Protein AF-A0A8S2L135-F1 (afdb_monomer)

Organism: NCBI:txid1234261

Foldseek 3Di:
DLDAAEDEAEEQQAPVLVVPVCNVVVQVCCCVVRVHHYHYHYDPHDPDDDPVVVVVVLLVVQLVVCVVVVDDDDDPVSSVVSSVD

Structure (mmCIF, N/CA/C/O backbone):
data_AF-A0A8S2L135-F1
#
_entry.id  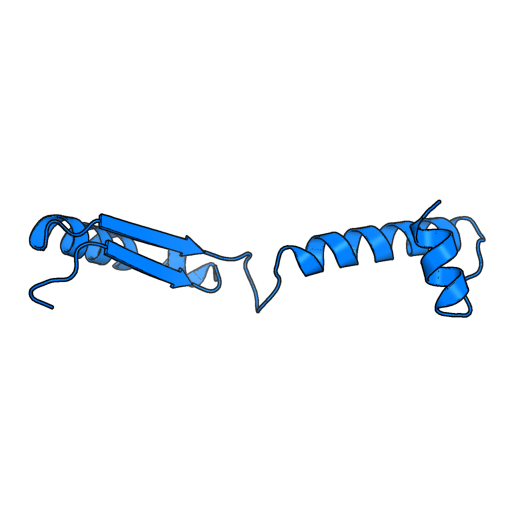 AF-A0A8S2L135-F1
#
loop_
_atom_site.group_PDB
_atom_site.id
_atom_site.type_symbol
_atom_site.label_atom_id
_atom_site.label_alt_id
_atom_site.label_comp_id
_atom_site.label_asym_id
_atom_site.label_entity_id
_atom_site.label_seq_id
_atom_site.pdbx_PDB_ins_code
_atom_site.Cartn_x
_atom_site.Cartn_y
_atom_site.Cartn_z
_atom_site.occupancy
_atom_site.B_iso_or_equiv
_atom_site.auth_seq_id
_atom_site.auth_comp_id
_atom_site.auth_asym_id
_atom_site.auth_atom_id
_atom_site.pdbx_PDB_model_num
ATOM 1 N N . LEU A 1 1 ? -29.428 -5.214 14.923 1.00 63.94 1 LEU A N 1
ATOM 2 C CA . LEU A 1 1 ? -29.285 -6.289 13.922 1.00 63.94 1 LEU A CA 1
ATOM 3 C C . LEU A 1 1 ? -29.369 -7.627 14.651 1.00 63.94 1 LEU A C 1
ATOM 5 O O . LEU A 1 1 ? -28.353 -8.078 15.156 1.00 63.94 1 LEU A O 1
ATOM 9 N N . PRO A 1 2 ? -30.572 -8.193 14.830 1.00 67.81 2 PRO A N 1
ATOM 10 C CA . PRO A 1 2 ? -30.785 -9.294 15.776 1.00 67.81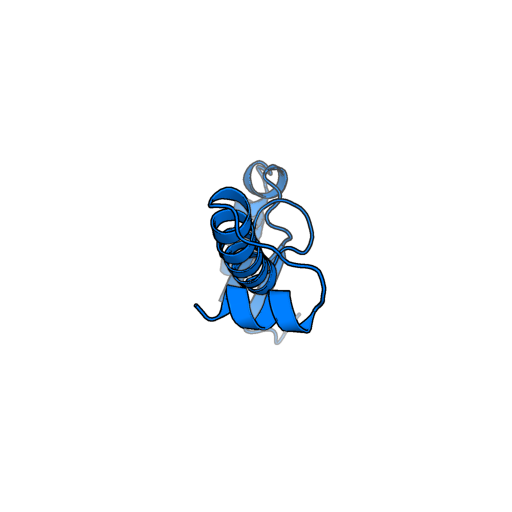 2 PRO A CA 1
ATOM 11 C C . PRO A 1 2 ? -30.135 -10.637 15.390 1.00 67.81 2 PRO A C 1
ATOM 13 O O . PRO A 1 2 ? -30.052 -11.499 16.249 1.00 67.81 2 PRO A O 1
ATOM 16 N N . ASN A 1 3 ? -29.627 -10.805 14.161 1.00 83.19 3 ASN A N 1
ATOM 17 C CA . ASN A 1 3 ? -29.073 -12.081 13.672 1.00 83.19 3 ASN A CA 1
ATOM 18 C C . ASN A 1 3 ? -27.693 -11.950 12.998 1.00 83.19 3 ASN A C 1
ATOM 20 O O . ASN A 1 3 ? -27.298 -12.821 12.226 1.00 83.19 3 ASN A O 1
ATOM 24 N N . VAL A 1 4 ? -26.981 -10.843 13.217 1.00 84.25 4 VAL A N 1
ATOM 25 C CA . VAL A 1 4 ? -25.640 -10.666 12.638 1.00 84.25 4 VAL A CA 1
ATOM 26 C C . VAL A 1 4 ? -24.632 -11.392 13.515 1.00 84.25 4 VAL A C 1
ATOM 28 O O . VAL A 1 4 ? -24.620 -11.172 14.721 1.00 84.25 4 VAL A O 1
ATOM 31 N N . LYS A 1 5 ? -23.826 -12.264 12.904 1.00 85.38 5 LYS A N 1
ATOM 32 C CA . LYS A 1 5 ? -22.777 -13.043 13.579 1.00 85.38 5 LYS A CA 1
ATOM 33 C C . LYS A 1 5 ? -21.392 -12.421 13.416 1.00 85.38 5 LYS A C 1
ATOM 35 O O . LYS A 1 5 ? -20.588 -12.495 14.336 1.00 85.38 5 LYS A O 1
ATOM 40 N N . GLU A 1 6 ? -21.161 -11.782 12.274 1.00 89.38 6 GLU A N 1
ATOM 41 C CA . GLU A 1 6 ? -19.862 -11.251 11.874 1.00 89.38 6 GLU A CA 1
ATOM 42 C C . GLU A 1 6 ? -20.019 -9.882 11.204 1.00 89.38 6 GLU A C 1
ATOM 44 O O . GLU A 1 6 ? -21.020 -9.619 10.526 1.00 89.38 6 GLU A O 1
ATOM 49 N N . VAL A 1 7 ? -19.044 -9.002 11.425 1.00 87.38 7 VAL A N 1
ATOM 50 C CA . VAL A 1 7 ? -18.942 -7.680 10.805 1.00 87.38 7 VAL A CA 1
ATOM 51 C C . VAL A 1 7 ? -17.513 -7.450 10.324 1.00 87.38 7 VAL A C 1
ATOM 53 O O . VAL A 1 7 ? -16.600 -7.284 11.133 1.00 87.38 7 VAL A O 1
ATOM 56 N N . ASP A 1 8 ? -17.351 -7.330 9.007 1.00 90.44 8 ASP A N 1
ATOM 57 C CA . ASP A 1 8 ? -16.119 -6.864 8.375 1.00 90.44 8 ASP A CA 1
ATOM 58 C C . ASP A 1 8 ? -16.194 -5.369 8.057 1.00 90.44 8 ASP A C 1
ATOM 60 O O . ASP A 1 8 ? -16.973 -4.909 7.218 1.00 90.44 8 ASP A O 1
ATOM 64 N N . CYS A 1 9 ? -15.338 -4.595 8.713 1.00 87.69 9 CYS A N 1
ATOM 65 C CA . CYS A 1 9 ? -15.160 -3.176 8.450 1.00 87.69 9 CYS A CA 1
ATOM 66 C C . CYS A 1 9 ? -13.947 -2.974 7.541 1.00 87.69 9 CYS A C 1
ATOM 68 O O . CYS A 1 9 ? -12.853 -3.405 7.886 1.00 87.69 9 CYS A O 1
ATOM 70 N N . PHE A 1 10 ? -14.106 -2.245 6.436 1.00 86.62 10 PHE A N 1
ATOM 71 C CA . PHE A 1 10 ? -12.998 -1.856 5.559 1.00 86.62 10 PHE A CA 1
ATOM 72 C C . PHE A 1 10 ? -12.771 -0.349 5.621 1.00 86.62 10 PHE A C 1
ATOM 74 O O . PHE A 1 10 ? -13.724 0.430 5.559 1.00 86.62 10 PHE A O 1
ATOM 81 N N . SER A 1 11 ? -11.512 0.075 5.708 1.00 85.06 11 SER A N 1
ATOM 82 C CA . SER A 1 11 ? -11.148 1.490 5.663 1.00 85.06 11 SER A CA 1
ATOM 83 C C . SER A 1 11 ? -9.953 1.754 4.748 1.00 85.06 11 SER A C 1
ATOM 85 O O . SER A 1 11 ? -9.105 0.891 4.533 1.00 85.06 11 SER A O 1
ATOM 87 N N . ASP A 1 12 ? -9.861 2.968 4.203 1.00 84.25 12 ASP A N 1
ATOM 88 C CA . ASP A 1 12 ? -8.811 3.381 3.251 1.00 84.25 12 ASP A CA 1
ATOM 89 C C . ASP A 1 12 ? -7.402 3.524 3.869 1.00 84.25 12 ASP A C 1
ATOM 91 O O . ASP A 1 12 ? -6.487 4.052 3.236 1.00 84.25 12 ASP A O 1
ATOM 95 N N . GLY A 1 13 ? -7.239 3.100 5.124 1.00 80.38 13 GLY A N 1
ATOM 96 C CA . GLY A 1 13 ? -5.980 3.123 5.849 1.00 80.38 13 GLY A CA 1
ATOM 97 C C . GLY A 1 13 ? -5.451 4.508 6.184 1.00 80.38 13 GLY A C 1
ATOM 98 O O . GLY A 1 13 ? -4.307 4.604 6.618 1.00 80.38 13 GLY A O 1
ATOM 99 N N . ALA A 1 14 ? -6.217 5.590 5.998 1.00 84.44 14 ALA A N 1
ATOM 100 C CA . ALA A 1 14 ? -5.746 6.937 6.299 1.00 84.44 14 ALA A CA 1
ATOM 101 C C . ALA A 1 14 ? -5.232 7.050 7.747 1.00 84.44 14 ALA A C 1
ATOM 103 O O . ALA A 1 14 ? -5.883 6.619 8.698 1.00 84.44 14 ALA A O 1
ATOM 104 N N . ALA A 1 15 ? -4.085 7.711 7.946 1.00 82.12 15 ALA A N 1
ATOM 105 C CA . ALA A 1 15 ? -3.473 7.850 9.273 1.00 82.12 15 ALA A CA 1
ATOM 106 C C . ALA A 1 15 ? -4.403 8.523 10.307 1.00 82.12 15 ALA A C 1
ATOM 108 O O . ALA A 1 15 ? -4.258 8.310 11.510 1.00 82.12 15 ALA A O 1
ATOM 109 N N . SER A 1 16 ? -5.370 9.327 9.854 1.00 83.94 16 SER A N 1
ATOM 110 C CA . SER A 1 16 ? -6.414 9.927 10.693 1.00 83.94 16 SER A CA 1
ATOM 111 C C . SER A 1 16 ? -7.332 8.890 11.351 1.00 83.94 16 SER A C 1
ATOM 113 O O . SER A 1 16 ? -7.795 9.136 12.462 1.00 83.94 16 SER A O 1
ATOM 115 N N . GLN A 1 17 ? -7.548 7.727 10.729 1.00 84.50 17 GLN A N 1
ATOM 116 C CA . GLN A 1 17 ? -8.368 6.638 11.276 1.00 84.50 17 GLN A CA 1
ATOM 117 C C . GLN A 1 17 ? -7.724 6.047 12.530 1.00 84.50 17 GLN A C 1
ATOM 119 O O . GLN A 1 17 ? -8.374 5.928 13.563 1.00 84.50 17 GLN A O 1
ATOM 124 N N . PHE A 1 18 ? -6.414 5.797 12.492 1.00 82.81 18 PHE A N 1
ATOM 125 C CA . PHE A 1 18 ? -5.661 5.289 13.644 1.00 82.81 18 PHE A CA 1
ATOM 126 C C . PHE A 1 18 ? -5.506 6.326 14.766 1.00 82.81 18 PHE A C 1
ATOM 128 O O . PHE A 1 18 ? -5.348 5.967 15.930 1.00 82.81 18 PHE A O 1
ATOM 135 N N . LYS A 1 19 ? -5.586 7.623 14.438 1.00 84.38 19 LYS A N 1
ATOM 136 C CA . LYS A 1 19 ? -5.548 8.731 15.412 1.00 84.38 19 LYS A CA 1
ATOM 137 C C . LYS A 1 19 ? -6.917 9.041 16.030 1.00 84.38 19 LYS A C 1
ATOM 139 O O . LYS A 1 19 ? -7.023 9.871 16.934 1.00 84.38 19 LYS A O 1
ATOM 144 N N . GLN A 1 20 ? -7.980 8.396 15.558 1.00 84.81 20 GLN A N 1
ATOM 145 C CA . GLN A 1 20 ? -9.341 8.631 16.018 1.00 84.81 20 GLN A CA 1
ATOM 146 C C . GLN A 1 20 ? -9.549 7.954 17.384 1.00 84.81 20 GLN A C 1
ATOM 148 O O . GLN A 1 20 ? -9.800 6.757 17.473 1.00 84.81 20 GLN A O 1
ATOM 153 N N . ARG A 1 21 ? -9.478 8.732 18.475 1.00 85.25 21 ARG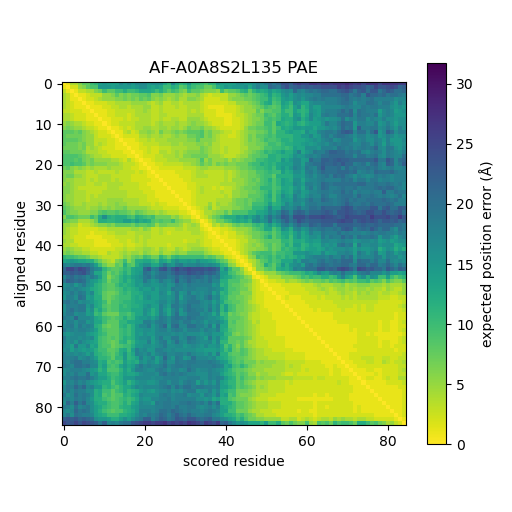 A N 1
ATOM 154 C CA . ARG A 1 21 ? -9.489 8.221 19.868 1.00 85.25 21 ARG A CA 1
ATOM 155 C C . ARG A 1 21 ? -10.679 7.334 20.263 1.00 85.25 21 ARG A C 1
ATOM 157 O O . ARG A 1 21 ? -10.620 6.656 21.282 1.00 85.25 21 ARG A O 1
ATOM 164 N N . PHE A 1 22 ? -11.785 7.380 19.521 1.00 88.75 22 PHE A N 1
ATOM 165 C CA . PHE A 1 22 ? -12.973 6.573 19.804 1.00 88.75 22 PHE A CA 1
ATOM 166 C C . PHE A 1 22 ? -13.078 5.319 18.937 1.00 88.75 22 PHE A C 1
ATOM 168 O O . PHE A 1 22 ? -13.948 4.509 19.230 1.00 88.75 22 PHE A O 1
ATOM 175 N N . LEU A 1 23 ? -12.222 5.136 17.925 1.00 86.94 23 LEU A N 1
ATOM 176 C CA . LEU A 1 23 ? -12.345 4.038 16.966 1.00 86.94 23 LEU A CA 1
ATOM 177 C C . LEU A 1 23 ? -12.247 2.701 17.693 1.00 86.94 23 LEU A C 1
ATOM 179 O O . LEU A 1 23 ? -13.233 1.979 17.795 1.00 86.94 23 LEU A O 1
ATOM 183 N N . PHE A 1 24 ? -11.096 2.436 18.313 1.00 85.38 24 PHE A N 1
ATOM 184 C CA . PHE A 1 24 ? -10.870 1.207 19.073 1.00 85.38 24 PHE A CA 1
ATOM 185 C C . PHE A 1 24 ? -11.879 1.033 20.211 1.00 85.38 24 PHE A C 1
ATOM 187 O O . PHE A 1 24 ? -12.376 -0.066 20.425 1.00 85.38 24 PHE A O 1
ATOM 194 N N . ARG A 1 25 ? -12.264 2.121 20.896 1.00 88.88 25 ARG A N 1
ATOM 195 C CA . ARG A 1 25 ? -13.284 2.066 21.954 1.00 88.88 25 ARG A CA 1
ATOM 196 C C . ARG A 1 25 ? -14.637 1.593 21.420 1.00 88.88 25 ARG A C 1
ATOM 198 O O . ARG A 1 25 ? -15.292 0.779 22.061 1.00 88.88 25 ARG A O 1
ATOM 205 N N . ASN A 1 26 ? -15.067 2.114 20.275 1.00 87.56 26 ASN A N 1
ATOM 206 C CA . ASN A 1 26 ? -16.344 1.755 19.673 1.00 87.56 26 ASN A CA 1
ATOM 207 C C . ASN A 1 26 ? -16.300 0.330 19.103 1.00 87.56 26 ASN A C 1
ATOM 209 O O . ASN A 1 26 ? -17.245 -0.419 19.325 1.00 87.56 26 ASN A O 1
ATOM 213 N N . LEU A 1 27 ? -15.200 -0.064 18.448 1.00 86.12 27 LEU A N 1
ATOM 214 C CA . LEU A 1 27 ? -15.010 -1.423 17.926 1.00 86.12 27 LEU A CA 1
ATOM 215 C C . LEU A 1 27 ? -15.058 -2.470 19.049 1.00 86.12 27 LEU A C 1
ATOM 217 O O . LEU A 1 27 ? -15.828 -3.423 18.966 1.00 86.12 27 LEU A O 1
ATOM 221 N N . LEU A 1 28 ? -14.321 -2.243 20.142 1.00 84.19 28 LEU A N 1
ATOM 222 C CA . LEU A 1 28 ? -14.331 -3.127 21.312 1.00 84.19 28 LEU A CA 1
ATOM 223 C C . LEU A 1 28 ? -15.708 -3.188 21.976 1.00 84.19 28 LEU A C 1
ATOM 225 O O . LEU A 1 28 ? -16.148 -4.252 22.404 1.00 84.19 28 LEU A O 1
ATOM 229 N N . ARG A 1 29 ? -16.410 -2.052 22.055 1.00 86.56 29 ARG A N 1
ATOM 230 C CA . ARG A 1 29 ? -17.762 -2.000 22.617 1.00 86.56 29 ARG A CA 1
ATOM 231 C C . ARG A 1 29 ? -18.749 -2.816 21.783 1.00 86.56 29 ARG A C 1
ATOM 233 O O . ARG A 1 29 ? -19.534 -3.561 22.354 1.00 86.56 29 ARG A O 1
ATOM 240 N N . ILE A 1 30 ? -18.686 -2.711 20.456 1.00 83.00 30 ILE A N 1
ATOM 241 C CA . ILE A 1 30 ? -19.542 -3.483 19.545 1.00 83.00 30 ILE A CA 1
ATOM 242 C C . ILE A 1 30 ? -19.264 -4.983 19.683 1.00 83.00 30 ILE A C 1
ATOM 244 O O . ILE A 1 30 ? -20.215 -5.749 19.833 1.00 83.00 30 ILE A O 1
ATOM 248 N N . ALA A 1 31 ? -17.989 -5.385 19.693 1.00 82.19 31 ALA A N 1
ATOM 249 C CA . ALA A 1 31 ? -17.599 -6.785 19.860 1.00 82.19 31 ALA A CA 1
ATOM 250 C C . ALA A 1 31 ? -18.103 -7.361 21.199 1.00 82.19 31 ALA A C 1
ATOM 252 O O . ALA A 1 31 ? -18.719 -8.426 21.229 1.00 82.19 31 ALA A O 1
ATOM 253 N N . ASN A 1 32 ? -17.934 -6.612 22.297 1.00 81.50 32 ASN A N 1
ATOM 254 C CA . ASN A 1 32 ? -18.322 -7.053 23.640 1.00 81.50 32 ASN A CA 1
ATOM 255 C C . ASN A 1 32 ? -19.839 -7.065 23.879 1.00 81.50 32 ASN A C 1
ATOM 257 O O . ASN A 1 32 ? -20.351 -7.987 24.504 1.00 81.50 32 ASN A O 1
ATOM 261 N N . GLU A 1 33 ? -20.577 -6.047 23.425 1.00 79.50 33 GLU A N 1
ATOM 262 C CA . GLU A 1 33 ? -22.013 -5.916 23.730 1.00 79.50 33 GLU A CA 1
ATOM 263 C C . GLU A 1 33 ? -22.901 -6.834 22.888 1.00 79.50 33 GLU A C 1
ATOM 265 O O . GLU A 1 33 ? -24.065 -7.048 23.228 1.00 79.50 33 GLU A O 1
ATOM 270 N N . ARG A 1 34 ? -22.395 -7.331 21.756 1.00 72.25 34 ARG A N 1
ATOM 271 C CA . ARG A 1 34 ? -23.214 -8.053 20.779 1.00 72.25 34 ARG A CA 1
ATOM 272 C C . ARG A 1 34 ? -22.787 -9.503 20.559 1.00 72.25 34 ARG A C 1
ATOM 274 O O . ARG A 1 34 ? -23.528 -10.202 19.879 1.00 72.25 34 ARG A O 1
ATOM 281 N N . ILE A 1 35 ? -21.654 -9.949 21.121 1.00 73.06 35 ILE A N 1
ATOM 282 C CA . ILE A 1 35 ? -21.045 -11.262 20.817 1.00 73.06 35 ILE A CA 1
ATOM 283 C C . ILE A 1 35 ? -20.961 -11.441 19.288 1.00 73.06 35 ILE A C 1
ATOM 285 O O . ILE A 1 35 ? -21.373 -12.448 18.721 1.00 73.06 35 ILE A O 1
ATOM 289 N N . ILE A 1 36 ? -20.515 -10.381 18.613 1.00 82.69 36 ILE A N 1
ATOM 290 C CA . ILE A 1 36 ? -20.340 -10.344 17.163 1.00 82.69 36 ILE A CA 1
ATOM 291 C C . ILE A 1 36 ? -18.847 -10.418 16.903 1.00 82.69 36 ILE A C 1
ATOM 293 O O . ILE A 1 36 ? -18.078 -9.648 17.484 1.00 82.69 36 ILE A O 1
ATOM 297 N N . GLU A 1 37 ? -18.453 -11.324 16.018 1.00 86.31 37 GLU A N 1
ATOM 298 C CA . GLU A 1 37 ? -17.095 -11.365 15.502 1.00 86.31 37 GLU A CA 1
ATOM 299 C C . GLU A 1 37 ? -16.862 -10.116 14.650 1.00 86.31 37 GLU A C 1
ATOM 301 O O . GLU A 1 37 ? -17.609 -9.838 13.713 1.00 86.31 37 GLU A O 1
ATOM 306 N N . LEU A 1 38 ? -15.888 -9.293 15.034 1.00 89.38 38 LEU A N 1
ATOM 307 C CA . LEU A 1 38 ? -15.616 -8.031 14.360 1.00 89.38 38 LEU A CA 1
ATOM 308 C C . LEU A 1 38 ? -14.183 -8.019 13.843 1.00 89.38 38 LEU A C 1
ATOM 310 O O . LEU A 1 38 ? -13.231 -8.076 14.622 1.00 89.38 38 LEU A O 1
ATOM 314 N N . SER A 1 39 ? -14.064 -7.857 12.530 1.00 90.25 39 SER A N 1
ATOM 315 C CA . SER A 1 39 ? -12.802 -7.723 11.814 1.00 90.25 39 SER A CA 1
ATOM 316 C C . SER A 1 39 ? -12.689 -6.311 11.252 1.00 90.25 39 SER A C 1
ATOM 318 O O . SER A 1 39 ? -13.621 -5.791 10.637 1.00 90.25 39 SER A O 1
ATOM 320 N N . TRP A 1 40 ? -11.545 -5.658 11.463 1.00 89.44 40 TRP A N 1
ATOM 321 C CA . TRP A 1 40 ? -11.243 -4.377 10.827 1.00 89.44 40 TRP A CA 1
ATOM 322 C C . TRP A 1 40 ? -10.052 -4.521 9.885 1.00 89.44 40 TRP A C 1
ATOM 324 O O . TRP A 1 40 ? -8.923 -4.758 10.310 1.00 89.44 40 TRP A O 1
ATOM 334 N N . HIS A 1 41 ? -10.332 -4.342 8.600 1.00 88.31 41 HIS A N 1
ATOM 335 C CA . HIS A 1 41 ? -9.383 -4.386 7.502 1.00 88.31 41 HIS A CA 1
ATOM 336 C C . HIS A 1 41 ? -9.049 -2.963 7.058 1.00 88.31 41 HIS A C 1
ATOM 338 O O . HIS A 1 41 ? -9.929 -2.103 6.948 1.00 88.31 41 HIS A O 1
ATOM 344 N N . PHE A 1 42 ? -7.780 -2.712 6.758 1.00 83.50 42 PHE A N 1
ATOM 345 C CA . PHE A 1 42 ? -7.323 -1.417 6.267 1.00 83.50 42 PHE A CA 1
ATOM 346 C C . PHE A 1 42 ? -6.426 -1.584 5.042 1.00 83.50 42 PHE A C 1
ATOM 348 O O . PHE A 1 42 ? -5.639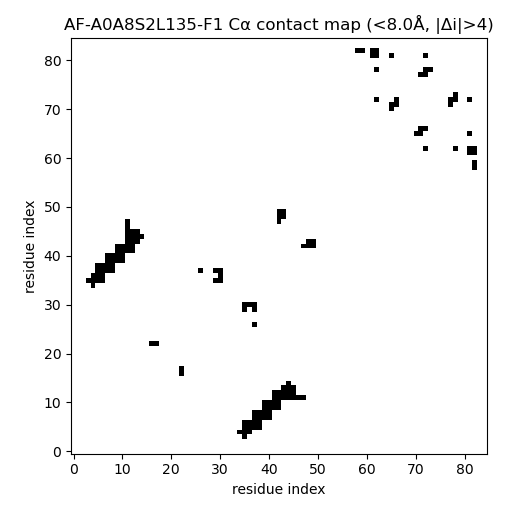 -2.526 4.948 1.00 83.50 42 PHE A O 1
ATOM 355 N N . PHE A 1 43 ? -6.547 -0.655 4.096 1.00 78.56 43 PHE A N 1
ATOM 356 C CA . PHE A 1 43 ? -5.680 -0.591 2.920 1.00 78.56 43 PHE A CA 1
ATOM 357 C C . PHE A 1 43 ? -4.413 0.229 3.203 1.00 78.56 43 PHE A C 1
ATOM 359 O O . PHE A 1 43 ? -4.253 0.816 4.272 1.00 78.56 43 PHE A O 1
ATOM 366 N N . ALA A 1 44 ? -3.482 0.273 2.248 1.00 69.81 44 ALA A N 1
ATOM 367 C CA . ALA A 1 44 ? -2.355 1.194 2.335 1.00 69.81 44 ALA A CA 1
ATOM 368 C C . ALA A 1 44 ? -2.857 2.649 2.339 1.00 69.81 44 ALA A C 1
ATOM 370 O O . ALA A 1 44 ? -3.806 2.991 1.632 1.00 69.81 44 ALA A O 1
ATOM 371 N N . THR A 1 45 ? -2.199 3.507 3.123 1.00 67.06 45 THR A N 1
ATOM 372 C CA . THR A 1 45 ? -2.519 4.934 3.225 1.00 67.06 45 THR A CA 1
ATOM 373 C C . THR A 1 45 ? -2.564 5.594 1.844 1.00 67.06 45 THR A C 1
ATOM 375 O O . THR A 1 45 ? -1.605 5.523 1.076 1.00 67.06 45 THR A O 1
ATOM 378 N N . SER A 1 46 ? -3.638 6.350 1.594 1.00 58.47 46 SER A N 1
ATOM 379 C CA . SER A 1 46 ? -3.856 7.171 0.394 1.00 58.47 46 SER A CA 1
ATOM 380 C C . SER A 1 46 ? -4.364 6.402 -0.840 1.00 58.47 46 SER A C 1
ATOM 382 O O . SER A 1 46 ? -3.597 5.949 -1.687 1.00 58.47 46 SER A O 1
ATOM 384 N N . HIS A 1 47 ? -5.700 6.366 -0.940 1.00 59.53 47 HIS A N 1
ATOM 385 C CA . HIS A 1 47 ? -6.515 6.258 -2.162 1.00 59.53 47 HIS A CA 1
ATOM 386 C C . HIS A 1 47 ? -6.253 5.045 -3.057 1.00 59.53 47 HIS A C 1
ATOM 388 O O . HIS A 1 47 ? -5.414 5.101 -3.950 1.00 59.53 47 HIS A O 1
ATOM 394 N N . GLY A 1 48 ? -7.067 3.996 -2.898 1.00 60.56 48 GLY A N 1
ATOM 395 C CA . GLY A 1 48 ? -7.335 3.009 -3.955 1.00 60.56 48 GLY A CA 1
ATOM 396 C C . GLY A 1 48 ? -6.140 2.186 -4.433 1.00 60.56 48 GLY A C 1
ATOM 397 O O . GLY A 1 48 ? -6.302 1.382 -5.346 1.00 60.56 48 GLY A O 1
ATOM 398 N N . LYS A 1 49 ? -4.963 2.368 -3.822 1.00 68.75 49 LYS A N 1
ATOM 399 C CA . LYS A 1 49 ? -3.772 1.602 -4.148 1.00 68.75 49 LYS A CA 1
ATOM 400 C C . LYS A 1 49 ? -3.905 0.214 -3.548 1.00 68.75 49 LYS A C 1
ATOM 402 O O . LYS A 1 49 ? -3.886 0.042 -2.329 1.00 68.75 49 LYS A O 1
ATOM 407 N N . GLY A 1 50 ? -4.085 -0.762 -4.419 1.00 70.81 50 GLY A N 1
ATOM 408 C CA . GLY A 1 50 ? -4.171 -2.168 -4.0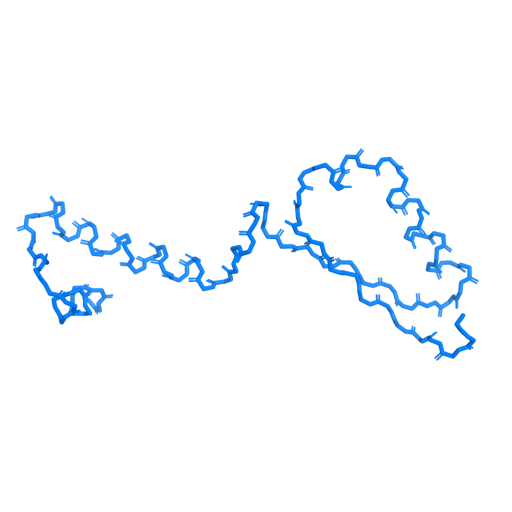74 1.00 70.81 50 GLY A CA 1
ATOM 409 C C . GLY A 1 50 ? -2.856 -2.898 -4.325 1.00 70.81 50 GLY A C 1
ATOM 410 O O . GLY A 1 50 ? -1.833 -2.320 -4.689 1.00 70.81 50 GLY A O 1
ATOM 411 N N . VAL A 1 51 ? -2.905 -4.223 -4.196 1.00 77.62 51 VAL A N 1
ATOM 412 C CA . VAL A 1 51 ? -1.787 -5.121 -4.543 1.00 77.62 51 VAL A CA 1
ATOM 413 C C . VAL A 1 51 ? -1.309 -4.891 -5.985 1.00 77.62 51 VAL A C 1
ATOM 415 O O . VAL A 1 51 ? -0.110 -4.937 -6.266 1.00 77.62 51 VAL A O 1
ATOM 418 N N . VAL A 1 52 ? -2.240 -4.575 -6.890 1.00 82.19 52 VAL A N 1
ATOM 419 C CA . VAL A 1 52 ? -1.972 -4.310 -8.311 1.00 82.19 52 VAL A CA 1
ATOM 420 C C . VAL A 1 52 ? -1.034 -3.115 -8.506 1.00 82.19 52 VAL A C 1
ATOM 422 O O . VAL A 1 52 ? -0.174 -3.166 -9.383 1.00 82.19 52 VAL A O 1
ATOM 425 N N . ASP A 1 53 ? -1.113 -2.080 -7.669 1.00 84.56 53 ASP A N 1
ATOM 426 C CA . ASP A 1 53 ? -0.204 -0.931 -7.735 1.00 84.56 53 ASP A CA 1
ATOM 427 C C . ASP A 1 53 ? 1.233 -1.309 -7.369 1.00 84.56 53 ASP A C 1
ATOM 429 O O . ASP A 1 53 ? 2.178 -0.792 -7.965 1.00 84.56 53 ASP A O 1
ATOM 433 N N . GLY A 1 54 ? 1.412 -2.250 -6.437 1.00 84.75 54 GLY A N 1
ATOM 434 C CA . GLY A 1 54 ? 2.723 -2.805 -6.093 1.00 84.75 54 GLY A CA 1
ATOM 435 C C . GLY A 1 54 ? 3.331 -3.618 -7.240 1.00 84.75 54 GLY A C 1
ATOM 436 O O . GLY A 1 54 ? 4.508 -3.449 -7.578 1.00 84.75 54 GLY A O 1
ATOM 437 N N . ILE A 1 55 ? 2.511 -4.450 -7.893 1.00 89.56 55 ILE A N 1
ATOM 438 C CA . ILE A 1 55 ? 2.914 -5.217 -9.082 1.00 89.56 55 ILE A CA 1
ATOM 439 C C . ILE A 1 55 ? 3.275 -4.256 -10.221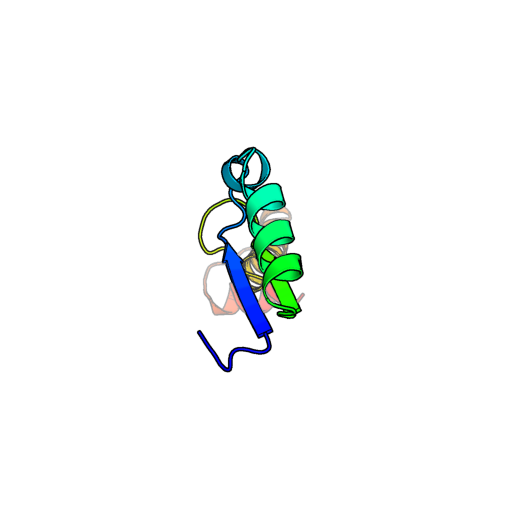 1.00 89.56 55 ILE A C 1
ATOM 441 O O . ILE A 1 55 ? 4.372 -4.330 -10.776 1.00 89.56 55 ILE A O 1
ATOM 445 N N . GLY A 1 56 ? 2.398 -3.295 -10.522 1.00 92.06 56 GLY A N 1
ATOM 446 C CA . GLY A 1 56 ? 2.627 -2.284 -11.551 1.00 92.06 56 GLY A CA 1
ATOM 447 C C . GLY A 1 56 ? 3.848 -1.408 -11.261 1.00 92.06 56 GLY A C 1
ATOM 448 O O . GLY A 1 56 ? 4.597 -1.076 -12.178 1.00 92.06 56 GLY A O 1
ATOM 449 N N . GLY A 1 57 ? 4.097 -1.074 -9.993 1.00 92.44 57 GLY A N 1
ATOM 450 C CA . GLY A 1 57 ? 5.297 -0.366 -9.550 1.00 92.44 57 GLY A CA 1
ATOM 451 C C . GLY A 1 57 ? 6.576 -1.161 -9.811 1.00 92.44 57 GLY A C 1
ATOM 452 O O . GLY A 1 57 ? 7.540 -0.612 -10.340 1.00 92.44 57 GLY A O 1
ATOM 453 N N . THR A 1 58 ? 6.568 -2.463 -9.515 1.00 94.31 58 THR A N 1
ATOM 454 C CA . THR A 1 58 ? 7.699 -3.363 -9.794 1.00 94.31 58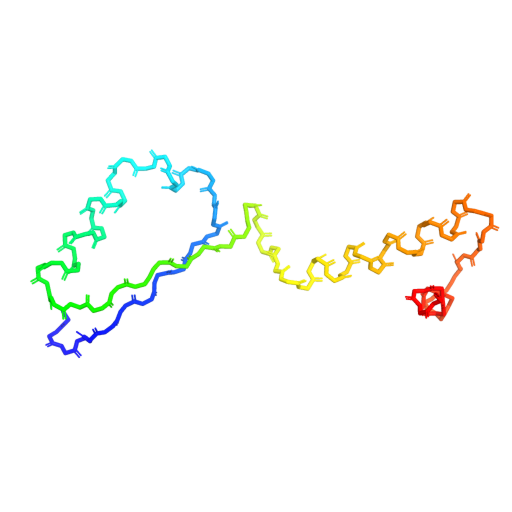 THR A CA 1
ATOM 455 C C . THR A 1 58 ? 7.980 -3.463 -11.290 1.00 94.31 58 THR A C 1
ATOM 457 O O . THR A 1 58 ? 9.121 -3.277 -11.705 1.00 94.31 58 THR A O 1
ATOM 460 N N . VAL A 1 59 ? 6.939 -3.673 -12.099 1.00 96.38 59 VAL A N 1
ATOM 461 C CA . VAL A 1 59 ? 7.040 -3.740 -13.564 1.00 96.38 59 VAL A CA 1
ATOM 462 C C . VAL A 1 59 ? 7.615 -2.440 -14.137 1.00 96.38 59 VAL A C 1
ATOM 464 O O . VAL A 1 59 ? 8.580 -2.471 -14.897 1.00 96.38 59 VAL A O 1
ATOM 467 N N . LYS A 1 60 ? 7.089 -1.280 -13.720 1.00 96.12 60 LYS A N 1
ATOM 468 C CA . LYS A 1 60 ? 7.613 0.031 -14.139 1.00 96.12 60 LYS A CA 1
ATOM 469 C C . LYS A 1 60 ? 9.067 0.230 -13.719 1.00 96.12 60 LYS A C 1
ATOM 471 O O . LYS A 1 60 ? 9.844 0.773 -14.496 1.00 96.12 60 LYS A O 1
ATOM 476 N N . ARG A 1 61 ? 9.441 -0.214 -12.514 1.00 96.75 61 ARG A N 1
ATOM 477 C CA . ARG A 1 61 ? 10.815 -0.114 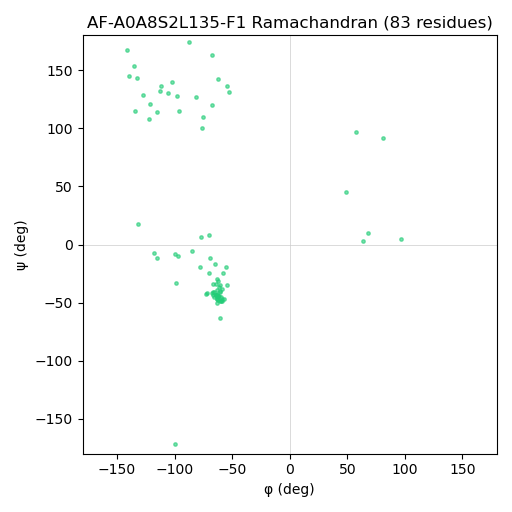-12.006 1.00 96.75 61 ARG A CA 1
ATOM 478 C C . ARG A 1 61 ? 11.793 -0.935 -12.844 1.00 96.75 61 ARG A C 1
ATOM 480 O O . ARG A 1 61 ? 12.856 -0.418 -13.155 1.00 96.75 61 ARG A O 1
ATOM 487 N N . LEU A 1 62 ? 11.440 -2.162 -13.232 1.00 96.75 62 LEU A N 1
ATOM 488 C CA . LEU A 1 62 ? 12.285 -3.002 -14.093 1.00 96.75 62 LEU A CA 1
ATOM 489 C C . LEU A 1 62 ? 12.550 -2.324 -15.442 1.00 96.75 62 LEU A C 1
ATOM 491 O O . LEU A 1 62 ? 13.701 -2.176 -15.851 1.00 96.75 62 LEU A O 1
ATOM 495 N N . VAL A 1 63 ? 11.491 -1.820 -16.081 1.00 97.56 63 VAL A N 1
ATOM 496 C CA . VAL A 1 63 ? 11.618 -1.097 -17.353 1.00 97.56 63 VAL A CA 1
ATOM 497 C C . VAL A 1 63 ? 12.441 0.179 -17.189 1.00 97.56 63 VAL A C 1
ATOM 499 O O . VAL A 1 63 ? 13.328 0.448 -17.997 1.00 97.56 63 VAL A O 1
ATOM 502 N N . TRP A 1 64 ? 12.206 0.936 -16.117 1.00 97.44 64 TRP A N 1
ATOM 503 C CA . TRP A 1 64 ? 12.987 2.127 -15.799 1.00 97.44 64 TRP A CA 1
ATOM 504 C C . TRP A 1 64 ? 14.478 1.818 -15.629 1.00 97.44 64 TRP A C 1
ATOM 506 O O . TRP A 1 64 ? 15.309 2.506 -16.215 1.00 97.44 64 TRP A O 1
ATOM 516 N N . SER A 1 65 ? 14.828 0.772 -14.879 1.00 97.44 65 SER A N 1
ATOM 517 C CA . SER A 1 65 ? 16.217 0.354 -14.676 1.00 97.44 65 SER A CA 1
ATOM 518 C C . SER A 1 65 ? 16.908 -0.024 -15.988 1.00 97.44 65 SER A C 1
ATOM 520 O O . SER A 1 65 ? 18.051 0.374 -16.204 1.00 97.44 65 SER A O 1
ATOM 522 N N . ALA A 1 66 ? 16.218 -0.729 -16.887 1.00 96.56 66 ALA A N 1
ATOM 523 C CA . ALA A 1 66 ? 16.759 -1.078 -18.199 1.00 96.56 66 ALA A CA 1
ATOM 524 C C . ALA A 1 66 ? 16.970 0.155 -19.093 1.00 96.56 66 ALA A C 1
ATOM 526 O O . ALA A 1 66 ? 18.005 0.265 -19.746 1.00 96.56 66 ALA A O 1
ATOM 527 N N . ILE A 1 67 ? 16.031 1.109 -19.091 1.00 97.12 67 ILE A N 1
ATOM 528 C CA . ILE A 1 67 ? 16.187 2.381 -19.817 1.00 97.12 67 ILE A CA 1
ATOM 529 C C . ILE A 1 67 ? 17.362 3.181 -19.248 1.00 97.12 67 ILE A C 1
ATOM 531 O O . ILE A 1 67 ? 18.179 3.709 -19.998 1.00 97.12 67 ILE A O 1
ATOM 535 N N . PHE A 1 68 ? 17.487 3.228 -17.921 1.00 97.00 68 PHE A N 1
ATOM 536 C CA . PHE A 1 68 ? 18.583 3.919 -17.246 1.00 97.00 68 PHE A CA 1
ATOM 537 C C . PHE A 1 68 ? 19.956 3.313 -17.582 1.00 97.00 68 PHE A C 1
ATOM 539 O O . PHE A 1 68 ? 20.941 4.038 -17.676 1.00 97.00 68 PHE A O 1
ATOM 546 N N . ALA A 1 69 ? 20.018 2.003 -17.839 1.00 96.75 69 ALA A N 1
ATOM 547 C CA . ALA A 1 69 ? 21.213 1.309 -18.321 1.00 96.75 69 ALA A CA 1
ATOM 548 C C . ALA A 1 69 ? 21.500 1.512 -19.828 1.00 96.75 69 ALA A C 1
ATOM 550 O O . ALA A 1 69 ? 22.404 0.877 -20.369 1.00 96.75 69 ALA A O 1
ATOM 551 N N . GLY A 1 70 ? 20.746 2.377 -20.518 1.00 96.31 70 GLY A N 1
ATOM 552 C CA . GLY A 1 70 ? 20.896 2.661 -21.950 1.00 96.31 70 GLY A CA 1
ATOM 553 C C . GLY A 1 70 ? 19.942 1.881 -22.861 1.00 96.31 70 GLY A C 1
ATOM 554 O O . GLY A 1 70 ? 20.042 1.984 -24.084 1.00 96.31 70 GLY A O 1
ATOM 555 N N . GLY A 1 71 ? 19.012 1.108 -22.293 1.00 94.19 71 GLY A N 1
ATOM 556 C CA . GLY A 1 71 ? 17.942 0.448 -23.035 1.00 94.19 71 GLY A CA 1
ATOM 557 C C . GLY A 1 71 ? 16.925 1.436 -23.618 1.00 94.19 71 GLY A C 1
ATOM 558 O O . GLY A 1 71 ? 16.820 2.590 -23.206 1.00 94.19 71 GLY A O 1
ATOM 559 N N . VAL A 1 72 ? 16.133 0.974 -24.585 1.00 96.31 72 VAL A N 1
ATOM 560 C CA . VAL A 1 72 ? 15.140 1.799 -25.285 1.00 96.31 72 VAL A CA 1
ATOM 561 C C . VAL A 1 72 ? 13.779 1.109 -25.245 1.00 96.31 72 VAL A C 1
ATOM 563 O O . VAL A 1 72 ? 13.660 -0.046 -25.635 1.00 96.31 72 VAL A O 1
ATOM 566 N N . CYS A 1 73 ? 12.748 1.836 -24.809 1.00 96.44 73 CYS A N 1
ATOM 567 C CA . CYS A 1 73 ? 11.356 1.386 -24.793 1.00 96.44 73 CYS A CA 1
ATOM 568 C C . CYS A 1 73 ? 10.511 2.371 -25.609 1.00 96.44 73 CYS A C 1
ATOM 570 O O . CYS A 1 73 ? 10.316 3.506 -25.175 1.00 96.44 73 CYS A O 1
ATOM 572 N N . ARG A 1 74 ? 10.039 1.976 -26.798 1.00 96.62 74 ARG A N 1
ATOM 573 C CA . ARG A 1 74 ? 9.270 2.858 -27.706 1.00 96.62 74 ARG A CA 1
ATOM 574 C C . ARG A 1 74 ? 7.831 2.406 -27.919 1.00 96.62 74 ARG A C 1
ATOM 576 O O . ARG A 1 74 ? 7.037 3.158 -28.475 1.00 96.62 74 ARG A O 1
ATOM 583 N N . SER A 1 75 ? 7.502 1.196 -27.489 1.00 97.56 75 SER A N 1
ATOM 584 C CA . SER A 1 75 ? 6.203 0.568 -27.703 1.00 97.56 75 SER A CA 1
ATOM 585 C C . SER A 1 75 ? 5.751 -0.217 -26.473 1.00 97.56 75 SER A C 1
ATOM 587 O O . SER A 1 75 ? 6.535 -0.480 -25.555 1.00 97.56 75 SER A O 1
ATOM 589 N N . ALA A 1 76 ? 4.476 -0.607 -26.458 1.00 96.31 76 ALA A N 1
ATOM 590 C CA . ALA A 1 76 ? 3.947 -1.508 -25.439 1.00 96.31 76 ALA A CA 1
ATOM 591 C C . ALA A 1 76 ? 4.613 -2.893 -25.524 1.00 96.31 76 ALA A C 1
ATOM 593 O O . ALA A 1 76 ? 4.878 -3.523 -24.501 1.00 96.31 76 ALA A O 1
ATOM 594 N N . GLU A 1 77 ? 4.950 -3.346 -26.731 1.00 96.81 77 GLU A N 1
ATOM 595 C CA . GLU A 1 77 ? 5.680 -4.587 -26.968 1.00 96.81 77 GLU A CA 1
ATOM 596 C C . GLU A 1 77 ? 7.082 -4.543 -26.352 1.00 96.81 77 GLU A C 1
ATOM 598 O O . GLU A 1 77 ? 7.484 -5.505 -25.694 1.00 96.81 77 GLU A O 1
ATOM 603 N N . ASP A 1 78 ? 7.811 -3.434 -26.514 1.00 96.44 78 ASP A N 1
ATOM 604 C CA . ASP A 1 78 ? 9.119 -3.246 -25.873 1.00 96.44 78 ASP A CA 1
ATOM 605 C C . ASP A 1 78 ? 8.978 -3.259 -24.354 1.00 96.44 78 ASP A C 1
ATOM 607 O O . ASP A 1 78 ? 9.737 -3.939 -23.667 1.00 96.44 78 ASP A O 1
ATOM 611 N N . PHE A 1 79 ? 7.966 -2.564 -23.831 1.00 97.06 79 PHE A N 1
ATOM 612 C CA . PHE A 1 79 ? 7.695 -2.511 -22.400 1.00 97.06 79 PHE A CA 1
ATOM 613 C C . PHE A 1 79 ? 7.488 -3.914 -21.818 1.00 97.06 79 PHE A C 1
ATOM 615 O O . PHE A 1 79 ? 8.095 -4.260 -20.806 1.00 97.06 79 PHE A O 1
ATOM 622 N N . ILE A 1 80 ? 6.680 -4.752 -22.479 1.00 96.06 80 ILE A N 1
ATOM 623 C CA . ILE A 1 80 ? 6.427 -6.136 -22.054 1.00 96.06 80 ILE A CA 1
ATOM 624 C C . ILE A 1 80 ? 7.694 -6.990 -22.158 1.00 96.06 80 ILE A C 1
ATOM 626 O O . ILE A 1 80 ? 7.941 -7.808 -21.273 1.00 96.06 80 ILE A O 1
ATOM 630 N N . LYS A 1 81 ? 8.491 -6.831 -23.222 1.00 95.94 81 LYS A N 1
ATOM 631 C CA . LYS A 1 81 ? 9.753 -7.569 -23.392 1.00 95.94 81 LYS A CA 1
ATOM 632 C C . LYS A 1 81 ? 10.753 -7.222 -22.293 1.00 95.94 81 LYS A C 1
ATOM 634 O O . LYS A 1 81 ? 11.318 -8.126 -21.692 1.00 95.94 81 LYS A O 1
ATOM 639 N N . ILE A 1 82 ? 10.926 -5.933 -22.009 1.00 95.88 82 ILE A N 1
ATOM 640 C CA . ILE A 1 82 ? 11.855 -5.441 -20.990 1.00 95.88 82 ILE A CA 1
ATOM 641 C C . ILE A 1 82 ? 11.383 -5.844 -19.589 1.00 95.88 82 ILE A C 1
ATOM 643 O O . ILE A 1 82 ? 12.186 -6.284 -18.780 1.00 95.88 82 ILE A O 1
ATOM 647 N N . ALA A 1 83 ? 10.084 -5.747 -19.299 1.00 95.12 83 ALA A N 1
ATOM 648 C CA . ALA A 1 83 ? 9.531 -6.111 -17.994 1.00 95.12 83 ALA A CA 1
ATOM 649 C C . ALA A 1 83 ? 9.656 -7.606 -17.643 1.00 95.12 83 ALA A C 1
ATOM 651 O O . ALA A 1 83 ? 9.462 -7.970 -16.484 1.00 95.12 83 ALA A O 1
ATOM 652 N N . LYS A 1 84 ? 9.908 -8.468 -18.636 1.00 91.12 84 LYS A N 1
ATOM 653 C CA . LYS A 1 84 ? 10.069 -9.921 -18.477 1.00 91.12 84 LYS A CA 1
ATOM 654 C C . LYS A 1 84 ? 11.532 -10.375 -18.391 1.00 91.12 84 LYS A C 1
ATOM 656 O O . LYS A 1 84 ? 11.743 -11.562 -18.147 1.00 91.12 84 LYS A O 1
ATOM 661 N N . ALA A 1 85 ? 12.486 -9.485 -18.664 1.00 71.88 85 ALA A N 1
ATOM 662 C CA . ALA A 1 85 ? 13.921 -9.764 -18.618 1.00 71.88 85 ALA A CA 1
ATOM 663 C C . ALA A 1 85 ? 14.448 -9.702 -17.179 1.00 71.88 85 ALA A C 1
ATOM 665 O O . ALA A 1 85 ? 15.330 -10.528 -16.863 1.00 71.88 85 ALA A O 1
#

Secondary structure (DSSP, 8-state):
-TT--EEEEEE---HHHHT-TTHHHHHHHHHHHHT-EEEEEE--SSSS--HHHHHHHHHHHHHHHHHHTT----SHHHHHHHHT-

Sequence (85 aa):
LPNVKEVDCFSDGAASQFKQRFLFRNLLRIANERIIELSWHFFATSHGKGVVDGIGGTVKRLVWSAIFAGGVCRSAEDFIKIAKA

Solvent-accessible surface area (backbone atoms only — not comparable to full-atom values): 5097 Å² total; per-residue (Å²): 120,98,83,62,58,67,46,83,44,80,43,60,34,44,72,66,62,81,65,38,84,55,49,68,58,51,54,53,47,50,32,68,77,60,73,26,50,70,47,82,48,66,44,56,65,66,72,92,53,49,74,64,50,55,53,52,49,51,42,52,48,47,36,48,53,44,37,75,73,71,45,85,72,90,46,72,68,42,44,56,54,48,50,72,109

Radius of gyration: 21.62 Å; Cα contacts (8 Å, |Δi|>4): 75; chains: 1; bounding box: 52×23×51 Å

Nearest PDB structures (foldseek):
  4n6k-assembly1_A  TM=4.174E-01  e=8.049E-01  Maridesulfovibrio salexigens DSM 2638
  4p47-assembly1_A  TM=4.207E-01  e=1.060E+00  Brucella anthropi ATCC 49188
  4fsh-assembly1_A  TM=3.930E-01  e=1.841E+00  Helicobacter pylori 26695
  9dtl-assembly1_A  TM=3.988E-01  e=6.369E+00  Pseudomonas aeruginosa PAO1
  8vuv-assembly1_A  TM=2.760E-01  e=3.196E+00  Homo sapiens

Mean predicted a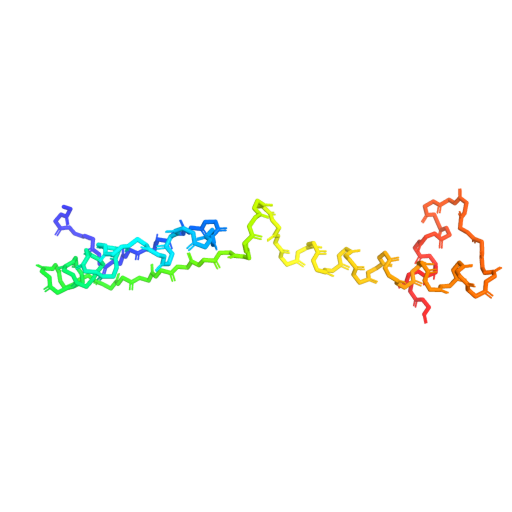ligned error: 9.88 Å

pLDDT: mean 86.24, std 9.72, range [58.47, 97.56]